Protein AF-A0A1Z9BXP7-F1 (afdb_monomer_lite)

Foldseek 3Di:
DKDFDADPVRDTPDIDDPDDPPCVVVVVVVSVVVVVVD

Secondary structure (DSSP, 8-state):
--EEEE-TTS-EEEEE-S--HHHHHHHHHHHHHHHH--

pLDDT: mean 96.49, std 6.61, range [57.34, 98.56]

Radius of gyration: 10.36 Å; chains: 1; bounding box: 22×18×23 Å

Structure (mmCIF, N/CA/C/O backbone):
data_AF-A0A1Z9BXP7-F1
#
_entry.id   AF-A0A1Z9BXP7-F1
#
loop_
_atom_site.group_PDB
_atom_site.id
_atom_site.type_symbol
_atom_site.label_atom_id
_atom_site.label_alt_id
_atom_site.label_comp_id
_atom_site.label_asym_id
_atom_site.label_entity_id
_atom_site.label_seq_id
_atom_site.pdbx_PDB_ins_code
_atom_site.Cartn_x
_atom_site.Cartn_y
_atom_site.Cartn_z
_atom_site.occupancy
_atom_site.B_iso_or_equiv
_atom_site.auth_seq_id
_atom_site.auth_comp_id
_atom_site.auth_asym_id
_atom_site.auth_atom_id
_atom_site.pdbx_PDB_model_num
ATOM 1 N N . ARG A 1 1 ? 3.301 -7.449 -11.840 1.00 94.88 1 ARG A N 1
ATOM 2 C CA . ARG A 1 1 ? 3.342 -7.736 -10.384 1.00 94.88 1 ARG A CA 1
ATOM 3 C C . ARG A 1 1 ? 2.142 -7.050 -9.766 1.00 94.88 1 ARG A C 1
ATOM 5 O O . ARG A 1 1 ? 1.793 -5.980 -10.257 1.00 94.88 1 ARG A O 1
ATOM 12 N N . HIS A 1 2 ? 1.516 -7.671 -8.775 1.00 97.94 2 HIS A N 1
ATOM 13 C CA . HIS A 1 2 ? 0.347 -7.115 -8.102 1.00 97.94 2 HIS A CA 1
ATOM 14 C C . HIS A 1 2 ? 0.646 -6.960 -6.618 1.00 97.94 2 HIS A C 1
ATOM 16 O O . HIS A 1 2 ? 1.401 -7.754 -6.054 1.00 97.94 2 HIS A O 1
ATOM 22 N N . THR A 1 3 ? 0.050 -5.945 -6.014 1.00 98.44 3 THR A N 1
ATOM 23 C CA . THR A 1 3 ? 0.067 -5.734 -4.571 1.00 98.44 3 THR A CA 1
ATOM 24 C C . THR A 1 3 ? -1.352 -5.434 -4.133 1.00 98.44 3 THR A C 1
ATOM 26 O O . THR A 1 3 ? -2.079 -4.723 -4.825 1.00 98.44 3 THR A O 1
ATOM 29 N N . PHE A 1 4 ? -1.731 -5.996 -2.995 1.00 98.56 4 PHE A N 1
ATOM 30 C CA . PHE A 1 4 ? -3.036 -5.817 -2.381 1.00 98.56 4 PHE A CA 1
ATOM 31 C C . PHE A 1 4 ? -2.797 -5.335 -0.956 1.00 98.56 4 PHE A C 1
ATOM 33 O O . PHE A 1 4 ? -1.947 -5.896 -0.263 1.00 98.56 4 PHE A O 1
ATOM 40 N N . LEU A 1 5 ? -3.516 -4.295 -0.542 1.00 98.50 5 LEU A N 1
ATOM 41 C CA . LEU A 1 5 ? -3.583 -3.883 0.855 1.00 98.50 5 LEU A CA 1
ATOM 42 C C . LEU A 1 5 ? -4.906 -4.395 1.413 1.00 98.50 5 LEU A C 1
ATOM 44 O O . LEU A 1 5 ? -5.967 -4.051 0.891 1.00 98.50 5 LEU A O 1
ATOM 48 N N . ILE A 1 6 ? -4.821 -5.251 2.424 1.00 98.44 6 ILE A N 1
ATOM 49 C CA . ILE A 1 6 ? -5.959 -5.907 3.068 1.00 98.44 6 ILE A CA 1
ATOM 50 C C . ILE A 1 6 ? -5.908 -5.529 4.547 1.00 98.44 6 ILE A C 1
ATOM 52 O O . ILE A 1 6 ? -4.825 -5.541 5.137 1.00 98.44 6 ILE A O 1
ATOM 56 N N . ASP A 1 7 ? -7.045 -5.150 5.117 1.00 97.31 7 ASP A N 1
ATOM 57 C CA . ASP A 1 7 ? -7.149 -4.785 6.530 1.00 97.31 7 ASP A CA 1
ATOM 58 C C . ASP A 1 7 ? -7.347 -6.014 7.449 1.00 97.31 7 ASP A C 1
ATOM 60 O O . ASP A 1 7 ? -7.456 -7.147 6.962 1.00 97.31 7 ASP A O 1
ATOM 64 N N . PRO A 1 8 ? -7.369 -5.833 8.786 1.00 97.75 8 PRO A N 1
ATOM 65 C CA . PRO A 1 8 ? -7.580 -6.935 9.727 1.00 97.75 8 PRO A CA 1
ATOM 66 C C . PRO A 1 8 ? -8.917 -7.674 9.570 1.00 97.75 8 PRO A C 1
ATOM 68 O O . PRO A 1 8 ? -8.994 -8.851 9.919 1.00 97.75 8 PRO A O 1
ATOM 71 N N . ASP A 1 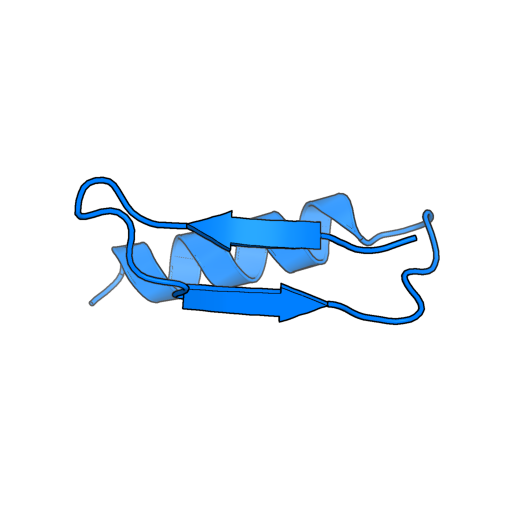9 ? -9.940 -7.027 9.009 1.00 98.12 9 ASP A N 1
ATOM 72 C CA . ASP A 1 9 ? -11.265 -7.608 8.763 1.00 98.12 9 ASP A CA 1
ATOM 73 C C . ASP A 1 9 ? -11.34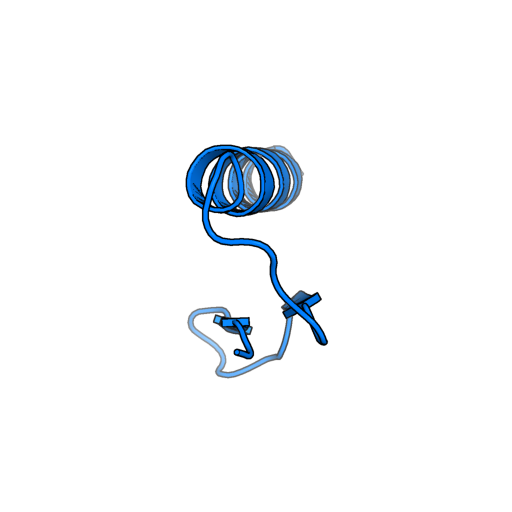4 -8.323 7.402 1.00 98.12 9 ASP A C 1
ATOM 75 O O . ASP A 1 9 ? -12.412 -8.746 6.956 1.00 98.12 9 ASP A O 1
ATOM 79 N N . SER A 1 10 ? -10.191 -8.526 6.754 1.00 97.69 10 SER A N 1
ATOM 80 C CA . SER A 1 10 ? -10.048 -9.172 5.446 1.00 97.69 10 SER A CA 1
ATOM 81 C C . SER A 1 10 ? -10.695 -8.400 4.289 1.00 97.69 10 SER A C 1
ATOM 83 O O . SER A 1 10 ? -11.013 -8.987 3.250 1.00 97.69 10 SER A O 1
ATOM 85 N N . VAL A 1 11 ? -10.854 -7.082 4.423 1.00 98.00 11 VAL A N 1
ATOM 86 C CA . VAL A 1 11 ? -11.383 -6.210 3.369 1.00 98.00 11 VAL A CA 1
ATOM 87 C C . VAL A 1 11 ? -10.240 -5.635 2.533 1.00 98.00 11 VAL A C 1
ATOM 89 O O . VAL A 1 11 ? -9.210 -5.192 3.043 1.00 98.00 11 VAL A O 1
ATOM 92 N N . LEU A 1 12 ? -10.419 -5.630 1.210 1.00 98.25 12 LEU A N 1
ATOM 93 C CA . LEU A 1 12 ? -9.494 -4.989 0.275 1.00 98.25 12 LEU A CA 1
ATOM 94 C C . LEU A 1 12 ? -9.590 -3.466 0.382 1.00 98.25 12 LEU A C 1
ATOM 96 O O . LEU A 1 12 ? -10.595 -2.873 -0.004 1.00 98.25 12 LEU A O 1
ATOM 100 N N . GLN A 1 13 ? -8.506 -2.838 0.822 1.00 98.12 13 GLN A N 1
ATOM 101 C CA . GLN A 1 13 ? -8.399 -1.386 0.973 1.00 98.12 13 GLN A CA 1
ATOM 102 C C . GLN A 1 13 ? -7.725 -0.705 -0.227 1.00 98.12 13 GLN A C 1
ATOM 104 O O . GLN A 1 13 ? -7.973 0.472 -0.503 1.00 98.12 13 GLN A O 1
ATOM 109 N N . ALA A 1 14 ? -6.862 -1.426 -0.952 1.00 98.38 14 ALA A N 1
ATOM 110 C CA . ALA A 1 14 ? -6.249 -0.948 -2.191 1.00 98.38 14 ALA A CA 1
ATOM 111 C C . ALA A 1 14 ? -5.730 -2.097 -3.069 1.00 98.38 14 ALA A C 1
ATOM 113 O O . ALA A 1 14 ? -5.341 -3.162 -2.579 1.00 98.38 14 ALA A O 1
ATOM 114 N N . VAL A 1 15 ? -5.685 -1.851 -4.381 1.00 98.50 15 VAL A N 1
ATOM 115 C CA . VAL A 1 15 ? -5.174 -2.787 -5.389 1.00 98.50 15 VAL A CA 1
ATOM 116 C C . VAL A 1 15 ? -4.263 -2.046 -6.356 1.00 98.50 15 VAL A C 1
ATOM 118 O O . VAL A 1 15 ? -4.677 -1.070 -6.976 1.00 98.50 15 VAL A O 1
ATOM 121 N N . TRP A 1 16 ? -3.053 -2.568 -6.552 1.00 98.50 16 TRP A N 1
ATOM 122 C CA . TRP A 1 16 ? -2.129 -2.092 -7.577 1.00 98.50 16 TRP A CA 1
ATOM 123 C C . TRP A 1 16 ? -1.874 -3.184 -8.606 1.00 98.50 16 TRP A C 1
ATOM 125 O O . TRP A 1 16 ? -1.333 -4.250 -8.288 1.00 98.50 16 TRP A O 1
ATOM 135 N N . THR A 1 17 ? -2.236 -2.906 -9.858 1.00 97.56 17 THR A N 1
ATOM 136 C CA . THR A 1 17 ? -1.934 -3.767 -11.007 1.00 97.56 17 THR A CA 1
ATOM 137 C C . THR A 1 17 ? -0.826 -3.149 -11.861 1.00 97.56 17 THR A C 1
ATOM 139 O O . THR A 1 17 ? -0.631 -1.939 -11.856 1.00 97.56 17 THR A O 1
ATOM 142 N N . GLY A 1 18 ? -0.030 -3.974 -12.551 1.00 96.62 18 GLY A N 1
ATOM 143 C CA . GLY A 1 18 ? 1.061 -3.458 -13.395 1.00 96.62 18 GLY A CA 1
ATOM 144 C C . GLY A 1 18 ? 2.214 -2.772 -12.640 1.00 96.62 18 GLY A C 1
ATOM 145 O O . GLY A 1 18 ? 2.890 -1.919 -13.209 1.00 96.62 18 GLY A O 1
ATOM 146 N N . VAL A 1 19 ? 2.465 -3.153 -11.381 1.00 97.88 19 VAL A N 1
ATOM 147 C CA . VAL A 1 19 ? 3.451 -2.502 -10.497 1.00 97.88 19 VAL A CA 1
ATOM 148 C C . VAL A 1 19 ? 4.851 -2.406 -11.118 1.00 97.88 19 VAL A C 1
ATOM 150 O O . VAL A 1 19 ? 5.435 -3.418 -11.533 1.00 97.88 19 VAL A O 1
ATOM 153 N N . ARG A 1 20 ? 5.422 -1.194 -11.076 1.00 95.88 20 ARG A N 1
ATOM 154 C CA . ARG A 1 20 ? 6.848 -0.916 -11.307 1.00 95.88 20 ARG A CA 1
ATOM 155 C C . ARG A 1 20 ? 7.589 -0.974 -9.963 1.00 95.88 20 ARG A C 1
ATOM 157 O O . ARG A 1 20 ? 7.195 -0.257 -9.058 1.00 95.88 20 ARG A O 1
ATOM 164 N N . PRO A 1 21 ? 8.650 -1.787 -9.793 1.00 95.81 21 PRO A N 1
ATOM 165 C CA . PRO A 1 21 ?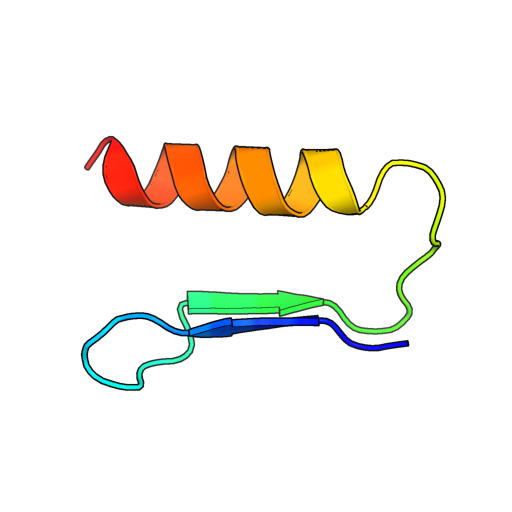 9.250 -2.002 -8.469 1.00 95.81 21 PRO A CA 1
ATOM 166 C C . PRO A 1 21 ? 9.831 -0.749 -7.803 1.00 95.81 21 PRO A C 1
ATOM 168 O O . PRO A 1 21 ? 9.758 -0.606 -6.585 1.00 95.81 21 PRO A O 1
ATOM 171 N N . VAL A 1 22 ? 10.433 0.144 -8.590 1.00 97.81 22 VAL A N 1
ATOM 172 C CA . VAL A 1 22 ? 11.087 1.347 -8.067 1.00 97.81 22 VAL A CA 1
ATOM 173 C C . VAL A 1 22 ? 10.022 2.304 -7.535 1.00 97.81 22 VAL A C 1
ATOM 175 O O . VAL A 1 22 ? 9.169 2.753 -8.292 1.00 97.81 22 VAL A O 1
ATOM 178 N N . GLY A 1 23 ? 10.081 2.608 -6.237 1.00 97.12 23 GLY A N 1
ATOM 179 C CA . GLY A 1 23 ? 9.176 3.550 -5.566 1.00 97.12 23 GLY A CA 1
ATOM 180 C C . GLY A 1 23 ? 7.871 2.947 -5.036 1.00 97.12 23 GLY A C 1
ATOM 181 O O . GLY A 1 23 ? 7.247 3.560 -4.175 1.00 97.12 23 GLY A O 1
ATOM 182 N N . HIS A 1 24 ? 7.496 1.731 -5.450 1.00 98.38 24 HIS A N 1
ATOM 183 C CA . HIS A 1 24 ? 6.204 1.127 -5.084 1.00 98.38 24 HIS A CA 1
ATOM 184 C C . HIS A 1 24 ? 6.004 0.949 -3.574 1.00 98.38 24 HIS A C 1
ATOM 186 O O . HIS A 1 24 ? 4.914 1.150 -3.0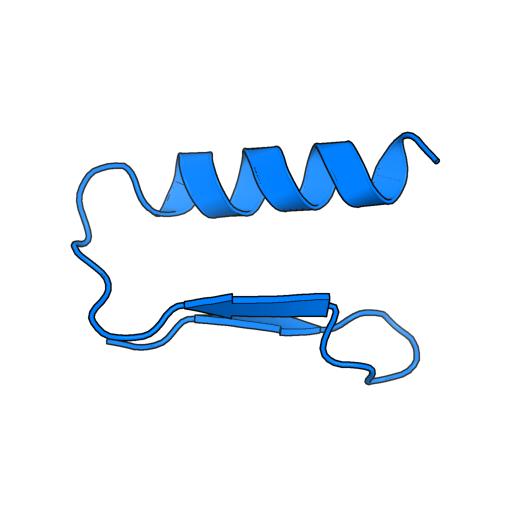55 1.00 98.38 24 HIS A O 1
ATOM 192 N N . ALA A 1 25 ? 7.066 0.617 -2.836 1.00 98.12 25 ALA A N 1
ATOM 193 C CA . ALA A 1 25 ? 6.972 0.481 -1.382 1.00 98.12 25 ALA A CA 1
ATOM 194 C C . AL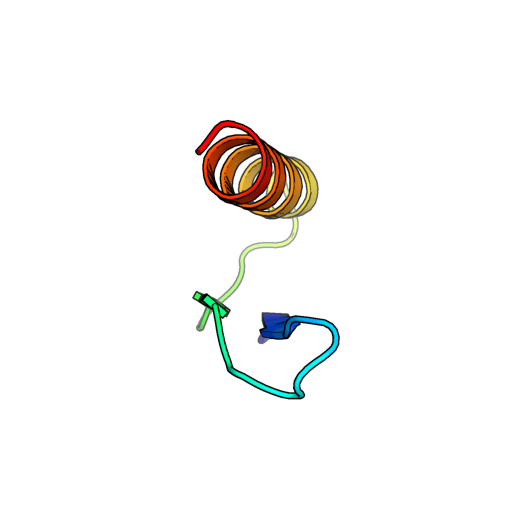A A 1 25 ? 6.562 1.798 -0.691 1.00 98.12 25 ALA A C 1
ATOM 196 O O . ALA A 1 25 ? 5.793 1.771 0.266 1.00 98.12 25 ALA A O 1
ATOM 197 N N . ASN A 1 26 ? 7.022 2.945 -1.205 1.00 98.38 26 ASN A N 1
ATOM 198 C CA . ASN A 1 26 ? 6.647 4.255 -0.672 1.00 98.38 26 ASN A CA 1
ATOM 199 C C . ASN A 1 26 ? 5.190 4.599 -1.004 1.00 98.38 26 ASN A C 1
ATOM 201 O O . ASN A 1 26 ? 4.499 5.170 -0.168 1.00 98.38 26 ASN A O 1
ATOM 205 N N . GLU A 1 27 ? 4.714 4.224 -2.195 1.00 98.12 27 GLU A N 1
ATOM 206 C CA . GLU A 1 27 ? 3.310 4.382 -2.595 1.00 98.12 27 GLU A CA 1
ATOM 207 C C . GLU A 1 27 ? 2.374 3.592 -1.668 1.00 98.12 27 GLU A C 1
ATOM 209 O O . GLU A 1 27 ? 1.405 4.141 -1.142 1.00 98.12 27 GLU A O 1
ATOM 214 N N . VAL A 1 28 ? 2.713 2.328 -1.392 1.00 98.50 28 VAL A N 1
ATOM 215 C CA . VAL A 1 28 ? 1.960 1.480 -0.455 1.00 98.50 28 VAL A CA 1
ATOM 216 C C . VAL A 1 28 ? 1.954 2.082 0.951 1.00 98.50 28 VAL A C 1
ATOM 218 O O . VAL A 1 28 ? 0.898 2.148 1.578 1.00 98.50 28 VAL A O 1
ATOM 221 N N . LEU A 1 29 ? 3.108 2.546 1.443 1.00 98.38 29 LEU A N 1
ATOM 222 C CA . LEU A 1 29 ? 3.211 3.157 2.768 1.00 98.38 29 LEU A CA 1
ATOM 223 C C . LEU A 1 29 ? 2.404 4.457 2.866 1.00 98.38 29 LEU A C 1
ATOM 225 O O . LEU A 1 29 ? 1.710 4.657 3.856 1.00 98.38 29 LEU A O 1
ATOM 229 N N . SER A 1 30 ? 2.455 5.316 1.844 1.00 98.38 30 SER A N 1
ATOM 230 C CA . SER A 1 30 ? 1.650 6.544 1.797 1.00 98.38 30 SER A CA 1
ATOM 231 C C . SER A 1 30 ? 0.163 6.219 1.901 1.00 98.38 30 SER A C 1
ATOM 233 O O . SER A 1 30 ? -0.534 6.787 2.740 1.00 98.38 30 SER A O 1
ATOM 235 N N . ARG A 1 31 ? -0.307 5.239 1.117 1.00 98.06 31 ARG A N 1
ATOM 236 C CA . ARG A 1 31 ? -1.711 4.822 1.141 1.00 98.06 31 ARG A CA 1
ATOM 237 C C . ARG A 1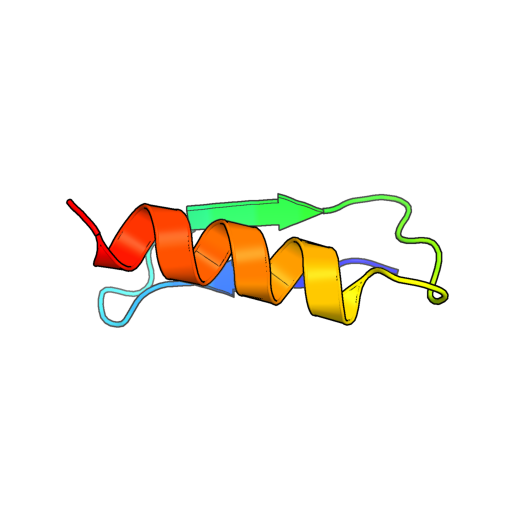 31 ? -2.128 4.243 2.492 1.00 98.06 31 ARG A C 1
ATOM 239 O O . ARG A 1 31 ? -3.238 4.499 2.951 1.00 98.06 31 ARG A O 1
ATOM 246 N N . LEU A 1 32 ? -1.252 3.467 3.128 1.00 98.38 32 LEU A N 1
ATOM 247 C CA . LEU A 1 32 ? -1.496 2.945 4.471 1.00 98.38 32 LEU A CA 1
ATOM 248 C C . LEU A 1 32 ? -1.616 4.080 5.498 1.00 98.38 32 LEU A C 1
ATOM 250 O O . LEU A 1 32 ? -2.559 4.079 6.284 1.00 98.38 32 LEU A O 1
ATOM 254 N N . SER A 1 33 ? -0.709 5.058 5.463 1.00 98.19 33 SER A N 1
ATOM 255 C CA . SER A 1 33 ? -0.745 6.213 6.367 1.00 98.19 33 SER A CA 1
ATOM 256 C C . SER A 1 33 ? -2.028 7.033 6.210 1.00 98.19 33 SER A C 1
ATOM 258 O O . SER A 1 33 ? -2.617 7.430 7.210 1.00 98.19 33 SER A O 1
ATOM 260 N N . GLU A 1 34 ? -2.500 7.246 4.977 1.00 97.81 34 GLU A N 1
ATOM 261 C CA . GLU A 1 34 ? -3.786 7.910 4.713 1.00 97.81 34 GLU A CA 1
ATOM 262 C C . GLU A 1 34 ? -4.952 7.172 5.383 1.00 97.81 34 GLU A C 1
ATOM 264 O O . GLU A 1 34 ? -5.771 7.797 6.055 1.00 97.81 34 GLU A O 1
ATOM 269 N N . LEU A 1 35 ? -5.004 5.844 5.240 1.00 96.88 35 LEU A N 1
ATOM 270 C CA . LEU A 1 35 ? -6.052 5.001 5.823 1.00 96.88 35 LEU A CA 1
ATOM 271 C C . LEU A 1 35 ? -6.036 4.995 7.357 1.00 96.88 35 LEU A C 1
ATOM 273 O O . LEU A 1 35 ? -7.087 4.838 7.963 1.00 96.88 35 LEU A O 1
ATOM 277 N N . GLN A 1 36 ? -4.865 5.160 7.976 1.00 95.75 36 GLN A N 1
ATOM 278 C CA . GLN A 1 36 ? -4.705 5.192 9.436 1.00 95.75 36 GLN A CA 1
ATOM 279 C C . GLN A 1 36 ? -4.922 6.580 10.052 1.00 95.75 36 GLN A C 1
ATOM 281 O O . GLN A 1 36 ? -5.020 6.695 11.271 1.00 95.75 36 GLN A O 1
ATOM 286 N N . SER A 1 37 ? -4.942 7.634 9.233 1.00 90.06 37 SER A N 1
ATOM 287 C CA . SER A 1 37 ? -5.132 9.020 9.686 1.00 90.06 37 SER A CA 1
ATOM 288 C C . SER A 1 37 ? -6.599 9.464 9.789 1.00 90.06 37 SER A C 1
ATOM 290 O O . SER A 1 37 ? -6.853 10.598 10.198 1.00 90.06 37 SER A O 1
ATOM 292 N N . LEU A 1 38 ? -7.536 8.589 9.407 1.00 57.34 38 LEU A N 1
ATOM 293 C CA . LEU A 1 38 ? -8.989 8.760 9.525 1.00 57.34 38 LEU A CA 1
ATOM 294 C C . LEU A 1 38 ? -9.504 8.176 10.844 1.00 57.34 38 LEU A C 1
ATOM 296 O O . LEU A 1 38 ? -10.428 8.797 11.415 1.00 57.34 38 LEU A O 1
#

Sequence (38 aa):
RHTFLIDPDSVLQAVWTGVRPVGHANEVLSRLSELQSL